Protein AF-A0AAJ2WF50-F1 (afdb_monomer)

Radius of gyration: 24.78 Å; Cα contacts (8 Å, |Δi|>4): 126; chains: 1; bounding box: 31×79×63 Å

Solvent-accessible surface area (backbone atoms only — not comparable to full-atom values): 8557 Å² total; per-residue (Å²): 134,58,68,60,35,52,50,27,22,49,49,24,32,72,77,68,71,31,87,52,25,68,69,60,88,78,75,40,58,69,89,38,72,70,22,43,51,49,54,52,37,53,52,28,49,77,69,47,37,44,50,63,27,51,54,54,53,61,74,65,62,47,87,90,45,69,67,52,56,51,49,48,28,25,50,49,33,55,62,49,74,49,52,74,66,57,27,49,77,22,71,44,53,73,66,54,54,55,49,53,53,51,52,51,36,52,71,67,67,54,77,84,79,76,73,71,79,72,68,52,75,70,53,47,50,53,55,55,60,68,72,63,72,76,90,77,82,84,89,73,84,85,79,133

pLDDT: mean 86.77, std 17.39, range [44.84, 98.69]

Secondary structure (DSSP, 8-state):
--HHHHHHHHHHHHHH--S-SPPPTTSS-TTSHHHHHHHHHHHHHHTT-HHHHHHHHHHT--TT-THHHHHHHHHHHHHHTS-HHHHHHTT--HHHHHHHHHHHHHHTT-----------HHHHHHHHHHT---------PPP-

Structure (mmCIF, N/CA/C/O backbone):
data_AF-A0AAJ2WF50-F1
#
_entry.id   AF-A0AAJ2WF50-F1
#
loop_
_atom_site.group_PDB
_atom_site.id
_atom_site.type_symbol
_atom_site.label_atom_id
_atom_site.label_alt_id
_atom_site.label_comp_id
_atom_site.label_asym_id
_atom_site.label_entity_id
_atom_site.label_seq_id
_atom_site.pdbx_PDB_ins_code
_atom_site.Cartn_x
_atom_site.Cartn_y
_atom_site.Cartn_z
_atom_site.occupancy
_atom_site.B_iso_or_equiv
_atom_site.auth_seq_id
_atom_site.auth_comp_id
_atom_site.auth_asym_id
_atom_site.auth_atom_id
_atom_site.pdbx_PDB_model_num
ATOM 1 N N . MET A 1 1 ? -0.421 8.419 18.269 1.00 59.00 1 MET A N 1
ATOM 2 C CA . MET A 1 1 ? 0.226 7.603 17.219 1.00 59.00 1 MET A CA 1
ATOM 3 C C . MET A 1 1 ? -0.768 6.562 16.770 1.00 59.00 1 MET A C 1
ATOM 5 O O . MET A 1 1 ? -1.358 5.901 17.613 1.00 59.00 1 MET A O 1
ATOM 9 N N . ASN A 1 2 ? -0.968 6.473 15.468 1.00 87.50 2 ASN A N 1
ATOM 10 C CA . ASN A 1 2 ? -1.885 5.553 14.826 1.00 87.50 2 ASN A CA 1
ATOM 11 C C . ASN A 1 2 ? -1.332 4.115 14.836 1.00 87.50 2 ASN A C 1
ATOM 13 O O . ASN A 1 2 ? -0.197 3.885 14.413 1.00 87.50 2 ASN A O 1
ATOM 17 N N . GLN A 1 3 ? -2.115 3.150 15.329 1.00 92.69 3 GLN A N 1
ATOM 18 C CA . GLN A 1 3 ? -1.690 1.748 15.448 1.00 92.69 3 GLN A CA 1
ATOM 19 C C . GLN A 1 3 ? -1.370 1.120 14.082 1.00 92.69 3 GLN A C 1
ATOM 21 O O . GLN A 1 3 ? -0.414 0.354 13.968 1.00 92.69 3 GLN A O 1
ATOM 26 N N . LEU A 1 4 ? -2.110 1.491 13.034 1.00 94.81 4 LEU A N 1
ATOM 27 C CA . LEU A 1 4 ? -1.893 0.983 11.677 1.00 94.81 4 LEU A CA 1
ATOM 28 C C . LEU A 1 4 ? -0.581 1.507 11.075 1.00 94.81 4 LEU A C 1
ATOM 30 O O . LEU A 1 4 ? 0.167 0.743 10.465 1.00 94.81 4 LEU A O 1
ATOM 34 N N . TYR A 1 5 ? -0.231 2.771 11.329 1.00 96.25 5 TYR A N 1
ATOM 35 C CA . TYR A 1 5 ? 1.087 3.297 10.964 1.00 96.25 5 TYR A CA 1
ATOM 36 C C . TYR A 1 5 ? 2.216 2.560 11.700 1.00 96.25 5 TYR A C 1
ATOM 38 O O . TYR A 1 5 ? 3.248 2.216 11.124 1.00 96.25 5 TYR A O 1
ATOM 46 N N . GLN A 1 6 ? 2.037 2.278 12.993 1.00 95.69 6 GLN A N 1
ATOM 47 C CA . GLN A 1 6 ? 3.037 1.530 13.761 1.00 95.69 6 GLN A CA 1
ATOM 48 C C . GLN A 1 6 ? 3.220 0.105 13.229 1.00 95.69 6 GLN A C 1
ATOM 50 O O . GLN A 1 6 ? 4.349 -0.388 13.191 1.00 95.69 6 GLN A O 1
ATOM 55 N N . LEU A 1 7 ? 2.141 -0.538 12.772 1.00 95.62 7 LEU A N 1
ATOM 56 C CA . LEU A 1 7 ? 2.212 -1.837 12.112 1.00 95.62 7 LEU A CA 1
ATOM 57 C C . LEU A 1 7 ? 3.056 -1.762 10.833 1.00 95.62 7 LEU A C 1
ATOM 59 O O . LEU A 1 7 ? 3.980 -2.560 10.672 1.00 95.62 7 LEU A O 1
ATOM 63 N N . THR A 1 8 ? 2.807 -0.796 9.945 1.00 97.06 8 THR A N 1
ATOM 64 C CA . THR A 1 8 ? 3.593 -0.667 8.705 1.00 97.06 8 THR A CA 1
ATOM 65 C C . THR A 1 8 ? 5.062 -0.352 8.991 1.00 97.06 8 THR A C 1
ATOM 67 O O . THR A 1 8 ? 5.947 -0.949 8.373 1.00 97.06 8 THR A O 1
ATOM 70 N N . ALA A 1 9 ? 5.352 0.493 9.985 1.00 96.81 9 ALA A N 1
ATOM 71 C CA . ALA A 1 9 ? 6.716 0.771 10.433 1.00 96.81 9 ALA A CA 1
ATOM 72 C C . ALA A 1 9 ? 7.419 -0.474 11.004 1.00 96.81 9 ALA A C 1
ATOM 74 O O . ALA A 1 9 ? 8.581 -0.737 10.683 1.00 96.81 9 ALA A O 1
ATOM 75 N N . LEU A 1 10 ? 6.715 -1.290 11.796 1.00 96.00 10 LEU A N 1
ATOM 76 C CA . LEU A 1 10 ? 7.245 -2.549 12.318 1.00 96.00 10 LEU A CA 1
ATOM 77 C C . LEU A 1 10 ? 7.592 -3.522 11.184 1.00 96.00 10 LEU A C 1
ATOM 79 O O . LEU A 1 10 ? 8.662 -4.135 11.200 1.00 96.00 10 LEU A O 1
ATOM 83 N N . LEU A 1 11 ? 6.719 -3.638 10.181 1.00 96.06 11 LEU A N 1
ATOM 84 C CA . LEU A 1 11 ? 6.960 -4.467 8.999 1.00 96.06 11 LEU A CA 1
ATOM 85 C C . LEU A 1 11 ? 8.151 -3.951 8.189 1.00 96.06 11 LEU A C 1
ATOM 87 O O . LEU A 1 11 ? 9.006 -4.743 7.791 1.00 96.06 11 LEU A O 1
ATOM 91 N N . ALA A 1 12 ? 8.273 -2.634 8.018 1.00 96.31 12 ALA A N 1
ATOM 92 C CA . ALA A 1 12 ? 9.419 -2.026 7.351 1.00 96.31 12 ALA A CA 1
ATOM 93 C C . ALA A 1 12 ? 10.735 -2.327 8.088 1.00 96.31 12 ALA A C 1
ATOM 95 O O . ALA A 1 12 ? 11.741 -2.687 7.463 1.00 96.31 12 ALA A O 1
ATOM 96 N N . LYS A 1 13 ? 10.720 -2.279 9.425 1.00 96.31 13 LYS A N 1
ATOM 97 C CA . LYS A 1 13 ? 11.880 -2.634 10.248 1.00 96.31 13 LYS A CA 1
ATOM 98 C C . LYS A 1 13 ? 12.216 -4.115 10.147 1.00 96.31 13 LYS A C 1
ATOM 100 O O . LYS A 1 13 ? 13.389 -4.468 10.008 1.00 96.31 13 LYS A O 1
ATOM 105 N N . ALA A 1 14 ? 11.214 -4.986 10.194 1.00 94.75 14 ALA A N 1
ATOM 106 C CA . ALA A 1 14 ? 11.406 -6.428 10.126 1.00 94.75 14 ALA A CA 1
ATOM 107 C C . ALA A 1 14 ? 11.975 -6.868 8.767 1.00 94.75 14 ALA A C 1
ATOM 109 O O . ALA A 1 14 ? 12.979 -7.587 8.738 1.00 94.75 14 ALA A O 1
ATOM 110 N N . LEU A 1 15 ? 11.369 -6.396 7.672 1.00 93.81 15 LEU A N 1
ATOM 111 C CA . LEU A 1 15 ? 11.650 -6.835 6.303 1.00 93.81 15 LEU A CA 1
ATOM 112 C C . LEU A 1 15 ? 12.842 -6.109 5.666 1.00 93.81 15 LEU A C 1
ATOM 114 O O . LEU A 1 15 ? 13.611 -6.728 4.938 1.00 93.81 15 LEU A O 1
ATOM 118 N N . PHE A 1 16 ? 13.026 -4.817 5.960 1.00 93.50 16 PHE A N 1
ATOM 119 C CA . PHE A 1 16 ? 14.010 -3.967 5.271 1.00 93.50 16 PHE A CA 1
ATOM 120 C C . PHE A 1 16 ? 15.024 -3.294 6.199 1.00 93.50 16 PHE A C 1
ATOM 122 O O . PHE A 1 16 ? 15.881 -2.557 5.720 1.00 93.50 16 PHE A O 1
ATOM 129 N N . LYS A 1 17 ? 14.935 -3.511 7.520 1.00 95.00 17 LYS A N 1
ATOM 130 C CA . LYS A 1 17 ? 15.764 -2.831 8.537 1.00 95.00 17 LYS A CA 1
ATOM 131 C C . LYS A 1 17 ? 15.630 -1.301 8.529 1.00 95.00 17 LYS A C 1
ATOM 133 O O . LYS A 1 17 ? 16.500 -0.616 9.060 1.00 95.00 17 LYS A O 1
ATOM 138 N N . LYS A 1 18 ? 14.523 -0.773 7.998 1.00 93.44 18 LYS A N 1
ATOM 139 C CA . LYS A 1 18 ? 14.213 0.665 7.957 1.00 93.44 18 LYS A CA 1
ATOM 140 C C . LYS A 1 18 ? 13.302 1.063 9.115 1.00 93.44 18 LYS A C 1
ATOM 142 O O . LYS A 1 18 ? 12.391 0.319 9.449 1.00 93.44 18 LYS A O 1
ATOM 147 N N . ASP A 1 19 ? 13.529 2.234 9.701 1.00 92.69 19 ASP A N 1
ATOM 148 C CA . ASP A 1 19 ? 12.687 2.759 10.793 1.00 92.69 19 ASP A CA 1
ATOM 149 C C . ASP A 1 19 ? 11.386 3.410 10.305 1.00 92.69 19 ASP A C 1
ATOM 151 O O . ASP A 1 19 ? 10.486 3.669 11.097 1.00 92.69 19 ASP A O 1
ATOM 155 N N . SER A 1 20 ? 11.276 3.657 8.999 1.00 95.50 20 SER A N 1
ATOM 156 C CA . SER A 1 20 ? 10.098 4.246 8.371 1.00 95.50 20 SER A CA 1
ATOM 157 C C . SER A 1 20 ? 9.590 3.355 7.235 1.00 95.50 20 SER A C 1
ATOM 159 O O . SER A 1 20 ? 10.410 2.853 6.454 1.00 95.50 20 SER A O 1
ATOM 161 N N . PRO A 1 21 ? 8.261 3.172 7.112 1.00 96.62 21 PRO A N 1
ATOM 162 C CA . PRO A 1 21 ? 7.646 2.523 5.959 1.00 96.62 21 PRO A CA 1
ATOM 163 C C . PRO A 1 21 ? 7.608 3.438 4.729 1.00 96.62 21 PRO A C 1
ATOM 165 O O . PRO A 1 21 ? 7.371 2.959 3.625 1.00 96.62 21 PRO A O 1
ATOM 168 N N . ILE A 1 22 ? 7.858 4.739 4.906 1.00 97.88 22 ILE A N 1
ATOM 169 C CA . ILE A 1 22 ? 7.810 5.717 3.825 1.00 97.88 22 ILE A CA 1
ATOM 170 C C . ILE A 1 22 ? 9.021 5.539 2.912 1.00 97.88 22 ILE A C 1
ATOM 172 O O . ILE A 1 22 ? 10.179 5.641 3.327 1.00 97.88 22 ILE A O 1
ATOM 176 N N . VAL A 1 23 ? 8.740 5.285 1.641 1.00 97.38 23 VAL A N 1
ATOM 177 C CA . VAL A 1 23 ? 9.744 5.153 0.590 1.00 97.38 23 VAL A CA 1
ATOM 178 C C . VAL A 1 23 ? 10.224 6.558 0.183 1.00 97.38 23 VAL A C 1
ATOM 180 O O . VAL A 1 23 ? 9.403 7.437 -0.049 1.00 97.38 23 VAL A O 1
ATOM 183 N N . PRO A 1 24 ? 11.532 6.839 0.089 1.00 95.50 24 PRO A N 1
ATOM 184 C CA . PRO A 1 24 ? 12.006 8.133 -0.414 1.00 95.50 24 PRO A CA 1
ATOM 185 C C . PRO A 1 24 ? 11.599 8.385 -1.874 1.00 95.50 24 PRO A C 1
ATOM 187 O O . PRO A 1 24 ? 11.543 7.445 -2.664 1.00 95.50 24 PRO A O 1
ATOM 190 N N . ASP A 1 25 ? 11.380 9.643 -2.264 1.00 90.88 25 ASP A N 1
ATOM 191 C CA . ASP A 1 25 ? 10.951 10.002 -3.632 1.00 90.88 25 ASP A CA 1
ATOM 192 C C . ASP A 1 25 ? 11.939 9.544 -4.714 1.00 90.88 25 ASP A C 1
ATOM 194 O O . ASP A 1 25 ? 11.542 9.182 -5.817 1.00 90.88 25 ASP A O 1
ATOM 198 N N . ASN A 1 26 ? 13.229 9.493 -4.380 1.00 92.25 26 ASN A N 1
ATOM 199 C CA . ASN A 1 26 ? 14.306 9.057 -5.266 1.00 92.25 26 ASN A CA 1
ATOM 200 C C . ASN A 1 26 ? 14.660 7.564 -5.129 1.00 92.25 26 ASN A C 1
ATOM 202 O O . ASN A 1 26 ? 15.693 7.135 -5.642 1.00 92.25 26 ASN A O 1
ATOM 206 N N . ALA A 1 27 ? 13.848 6.765 -4.426 1.00 94.38 27 ALA A N 1
ATOM 207 C CA . ALA A 1 27 ? 14.134 5.344 -4.219 1.00 94.38 27 ALA A CA 1
ATOM 208 C C . ALA A 1 27 ? 14.079 4.518 -5.515 1.00 94.38 27 ALA A C 1
ATOM 210 O O . ALA A 1 27 ? 14.693 3.453 -5.585 1.00 94.38 27 ALA A O 1
ATOM 211 N N . PHE A 1 28 ? 13.361 5.008 -6.529 1.00 95.75 28 PHE A N 1
ATOM 212 C CA . PHE A 1 28 ? 13.234 4.380 -7.839 1.00 95.75 28 PHE A CA 1
ATOM 213 C C . PHE A 1 28 ? 13.371 5.429 -8.952 1.00 95.75 28 PHE A C 1
ATOM 215 O O . PHE A 1 28 ? 12.894 6.551 -8.780 1.00 95.75 28 PHE A O 1
ATOM 222 N N . PRO A 1 29 ? 13.964 5.088 -10.112 1.00 96.44 29 PRO A N 1
ATOM 223 C CA . PRO A 1 29 ? 13.911 5.953 -11.287 1.00 96.44 29 PRO A CA 1
ATOM 224 C C . PRO A 1 29 ? 12.462 6.210 -11.713 1.00 96.44 29 PRO A C 1
ATOM 226 O O . PRO A 1 29 ? 11.675 5.266 -11.795 1.00 96.44 29 PRO A O 1
ATOM 229 N N . GLU A 1 30 ? 12.113 7.451 -12.054 1.00 91.19 30 GLU A N 1
ATOM 230 C CA . GLU A 1 30 ? 10.732 7.818 -12.420 1.00 91.19 30 GLU A CA 1
ATOM 231 C C . GLU A 1 30 ? 10.188 7.067 -13.641 1.00 91.19 30 GLU A C 1
ATOM 233 O O . GLU A 1 30 ? 8.982 6.884 -13.763 1.00 91.19 30 GLU A O 1
ATOM 238 N N . THR A 1 31 ? 11.067 6.625 -14.541 1.00 94.38 31 THR A N 1
ATOM 239 C CA . THR A 1 31 ? 10.708 5.860 -15.745 1.00 94.38 31 THR A CA 1
ATOM 240 C C . THR A 1 31 ? 10.669 4.351 -15.511 1.00 94.38 31 THR A C 1
ATOM 242 O O . THR A 1 31 ? 10.279 3.601 -16.403 1.00 94.38 31 THR A O 1
ATOM 245 N N . SER A 1 32 ? 11.089 3.887 -14.331 1.00 96.69 32 SER A N 1
ATOM 246 C CA . SER A 1 32 ? 11.003 2.476 -13.962 1.00 96.69 32 SER A CA 1
ATOM 247 C C . SER A 1 32 ? 9.591 2.127 -13.506 1.00 96.69 32 SER A C 1
ATOM 249 O O . SER A 1 32 ? 8.905 2.951 -12.907 1.00 96.69 32 SER A O 1
ATOM 251 N N . GLU A 1 33 ? 9.180 0.882 -13.724 1.00 95.88 33 GLU A N 1
ATOM 252 C CA . GLU A 1 33 ? 7.897 0.352 -13.252 1.00 95.88 33 GLU A CA 1
ATOM 253 C C . GLU A 1 33 ? 7.581 0.693 -11.775 1.00 95.88 33 GLU A C 1
ATOM 255 O O . GLU A 1 33 ? 6.543 1.313 -11.539 1.00 95.88 33 GLU A O 1
ATOM 260 N N . PRO A 1 34 ? 8.444 0.401 -10.774 1.00 96.56 34 PRO A N 1
ATOM 261 C CA . PRO A 1 34 ? 8.148 0.755 -9.383 1.00 96.56 34 PRO A CA 1
ATOM 262 C C . PRO A 1 34 ? 8.057 2.267 -9.144 1.00 96.56 34 PRO A C 1
ATOM 264 O O . PRO A 1 34 ? 7.263 2.697 -8.311 1.00 96.56 34 PRO A O 1
ATOM 267 N N . GLY A 1 35 ? 8.830 3.078 -9.874 1.00 97.44 35 GLY A N 1
ATOM 268 C CA . GLY A 1 35 ? 8.749 4.539 -9.796 1.00 97.44 35 GLY A CA 1
ATOM 269 C C . GLY A 1 35 ? 7.419 5.076 -10.326 1.00 97.44 35 GLY A C 1
ATOM 270 O O . GLY A 1 35 ? 6.777 5.894 -9.665 1.00 97.44 35 GLY A O 1
ATOM 271 N N . ILE A 1 36 ? 6.968 4.561 -11.475 1.00 97.44 36 ILE A N 1
ATOM 272 C CA . ILE A 1 36 ? 5.680 4.911 -12.089 1.00 97.44 36 ILE A CA 1
ATOM 273 C C . ILE A 1 36 ? 4.526 4.537 -11.153 1.00 97.44 36 ILE A C 1
ATOM 275 O O . ILE A 1 36 ? 3.666 5.376 -10.874 1.00 97.44 36 ILE A O 1
ATOM 279 N N . VAL A 1 37 ? 4.524 3.306 -10.630 1.00 98.06 37 VAL A N 1
ATOM 280 C CA . VAL A 1 37 ? 3.467 2.829 -9.727 1.00 98.06 37 VAL A CA 1
ATOM 281 C C . VAL A 1 37 ? 3.458 3.631 -8.427 1.00 98.06 37 VAL A C 1
ATOM 283 O O . VAL A 1 37 ? 2.409 4.142 -8.045 1.00 98.06 37 VAL A O 1
ATOM 286 N N . LEU A 1 38 ? 4.610 3.834 -7.777 1.00 98.19 38 LEU A N 1
ATOM 287 C CA . LEU A 1 38 ? 4.694 4.605 -6.530 1.00 98.19 38 LEU A CA 1
ATOM 288 C C . LEU A 1 38 ? 4.173 6.039 -6.704 1.00 98.19 38 LEU A C 1
ATOM 290 O O . LEU A 1 38 ? 3.390 6.524 -5.884 1.00 98.19 38 LEU A O 1
ATOM 294 N N . LYS A 1 39 ? 4.572 6.712 -7.790 1.00 97.75 39 LYS A N 1
ATOM 295 C CA . LYS A 1 39 ? 4.100 8.062 -8.123 1.00 97.75 39 LYS A CA 1
ATOM 296 C C . LYS A 1 39 ? 2.587 8.080 -8.331 1.00 97.75 39 LYS A C 1
ATOM 298 O O . LYS A 1 39 ? 1.908 8.954 -7.790 1.00 97.75 39 LYS A O 1
ATOM 303 N N . ARG A 1 40 ? 2.049 7.099 -9.064 1.00 98.31 40 ARG A N 1
ATOM 304 C CA . ARG A 1 40 ? 0.611 7.009 -9.333 1.00 98.31 40 ARG A CA 1
ATOM 305 C C . ARG A 1 40 ? -0.204 6.727 -8.072 1.00 98.31 40 ARG A C 1
ATOM 307 O O . ARG A 1 40 ? -1.230 7.371 -7.877 1.00 98.31 40 ARG A O 1
ATOM 314 N N . LEU A 1 41 ? 0.264 5.834 -7.202 1.00 98.50 41 LEU A N 1
ATOM 315 C CA . LEU A 1 41 ? -0.385 5.545 -5.921 1.00 98.50 41 LEU A CA 1
ATOM 316 C C . LEU A 1 41 ? -0.462 6.793 -5.045 1.00 98.50 41 LEU A C 1
ATOM 318 O O . LEU A 1 41 ? -1.529 7.134 -4.548 1.00 98.50 41 LEU A O 1
ATOM 322 N N . ARG A 1 42 ? 0.645 7.529 -4.909 1.00 98.19 42 ARG A N 1
ATOM 323 C CA . ARG A 1 42 ? 0.680 8.762 -4.108 1.00 98.19 42 ARG A CA 1
ATOM 324 C C . ARG A 1 42 ? -0.229 9.848 -4.655 1.00 98.19 42 ARG A C 1
ATOM 326 O O . ARG A 1 42 ? -0.861 10.550 -3.873 1.00 98.19 42 ARG A O 1
ATOM 333 N N . GLN A 1 43 ? -0.315 9.963 -5.978 1.00 98.31 43 GLN A N 1
ATOM 334 C CA . GLN A 1 43 ? -1.269 10.860 -6.615 1.00 98.31 43 GLN A CA 1
ATOM 335 C C . GLN A 1 43 ? -2.711 10.473 -6.254 1.00 98.31 43 GLN A C 1
ATOM 337 O O . GLN A 1 43 ? -3.466 11.327 -5.809 1.00 98.31 43 GLN A O 1
ATOM 342 N N . LEU A 1 44 ? -3.086 9.199 -6.400 1.00 98.50 44 LEU A N 1
ATOM 343 C CA . LEU A 1 44 ? -4.440 8.731 -6.086 1.00 98.50 44 LEU A CA 1
ATOM 344 C C . LEU A 1 44 ? -4.788 8.906 -4.603 1.00 98.50 44 LEU A C 1
ATOM 346 O O . LEU A 1 44 ? -5.896 9.330 -4.290 1.00 98.50 44 LEU A O 1
ATOM 350 N N . VAL A 1 45 ? -3.832 8.659 -3.702 1.00 98.00 45 VAL A N 1
ATOM 351 C CA . VAL A 1 45 ? -3.980 8.944 -2.267 1.00 98.00 45 VAL A CA 1
ATOM 352 C C . VAL A 1 45 ? -4.225 10.437 -2.037 1.00 98.00 45 VAL A C 1
ATOM 354 O O . VAL A 1 45 ? -5.166 10.791 -1.340 1.00 98.00 45 VAL A O 1
ATOM 357 N N . GLY A 1 46 ? -3.442 11.323 -2.662 1.00 97.38 46 GLY A N 1
ATOM 358 C CA . GLY A 1 46 ? -3.654 12.774 -2.567 1.00 97.38 46 GLY A CA 1
ATOM 359 C C . GLY A 1 46 ? -4.996 13.252 -3.140 1.00 97.38 46 GLY A C 1
ATOM 360 O O . GLY A 1 46 ? -5.516 14.271 -2.701 1.00 97.38 46 GLY A O 1
ATOM 361 N N . GLU A 1 47 ? -5.571 12.507 -4.087 1.00 97.62 47 GLU A N 1
ATOM 362 C CA . GLU A 1 47 ? -6.906 12.742 -4.655 1.00 97.62 47 GLU A CA 1
ATOM 363 C C . GLU A 1 47 ? -8.045 12.112 -3.824 1.00 97.62 47 GLU A C 1
ATOM 365 O O . GLU A 1 47 ? -9.202 12.214 -4.226 1.00 97.62 47 GLU A O 1
ATOM 370 N N . GLY A 1 48 ? -7.748 11.422 -2.715 1.00 96.44 48 GLY A N 1
ATOM 371 C CA . GLY A 1 48 ? -8.744 10.696 -1.915 1.00 96.44 48 GLY A CA 1
ATOM 372 C C . GLY A 1 48 ? -9.279 9.420 -2.579 1.00 96.44 48 GLY A C 1
ATOM 373 O O . GLY A 1 48 ? -10.219 8.811 -2.086 1.00 96.44 48 GLY A O 1
ATOM 374 N N . LYS A 1 49 ? -8.685 8.966 -3.689 1.00 98.00 49 LYS A N 1
ATOM 375 C CA . LYS A 1 49 ? -9.117 7.774 -4.440 1.00 98.00 49 LYS A CA 1
ATOM 376 C C . LYS A 1 49 ? -8.446 6.508 -3.907 1.00 98.00 49 LYS A C 1
ATOM 378 O O . LYS A 1 49 ? -7.733 5.822 -4.643 1.00 98.00 49 LYS A O 1
ATOM 383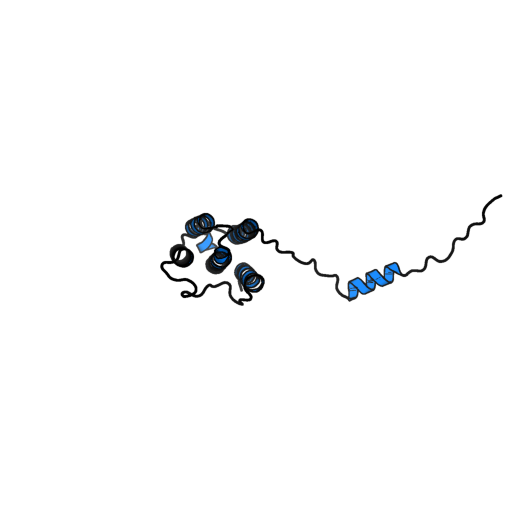 N N . VAL A 1 50 ? -8.643 6.221 -2.619 1.00 98.25 50 VAL A N 1
ATOM 384 C CA . VAL A 1 50 ? -7.955 5.130 -1.902 1.00 98.25 50 VAL A CA 1
ATOM 385 C C . VAL A 1 50 ? -8.285 3.764 -2.498 1.00 98.25 50 VAL A C 1
ATOM 387 O O . VAL A 1 50 ? -7.363 3.039 -2.860 1.00 98.25 50 VAL A O 1
ATOM 390 N N . ASN A 1 51 ? -9.566 3.456 -2.711 1.00 96.12 51 ASN A N 1
ATO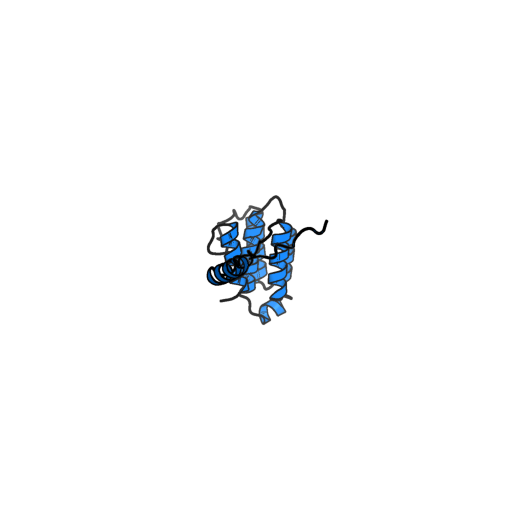M 391 C CA . ASN A 1 51 ? -9.982 2.182 -3.301 1.00 96.12 51 ASN A CA 1
ATOM 392 C C . ASN A 1 51 ? -9.368 1.963 -4.705 1.00 96.12 51 ASN A C 1
ATOM 394 O O . ASN A 1 51 ? -8.809 0.913 -5.016 1.00 96.12 51 ASN A O 1
ATOM 398 N N . THR A 1 52 ? -9.354 3.000 -5.555 1.00 98.00 52 THR A N 1
ATOM 399 C CA . THR A 1 52 ? -8.690 2.932 -6.873 1.00 98.00 52 THR A CA 1
ATOM 400 C C . THR A 1 52 ? -7.179 2.718 -6.754 1.00 98.00 52 THR A C 1
ATOM 402 O O . THR A 1 52 ? -6.590 2.011 -7.572 1.00 98.00 52 THR A O 1
ATOM 405 N N . ALA A 1 53 ? -6.538 3.338 -5.762 1.00 98.44 53 ALA A N 1
ATOM 406 C CA . ALA A 1 53 ? -5.116 3.152 -5.506 1.00 98.44 53 ALA A CA 1
ATOM 407 C C . ALA A 1 53 ? -4.803 1.720 -5.057 1.00 98.44 53 ALA A C 1
ATOM 409 O O . ALA A 1 53 ? -3.835 1.141 -5.543 1.00 98.44 53 ALA A O 1
ATOM 410 N N . GLU A 1 54 ? -5.621 1.131 -4.188 1.00 98.38 54 GLU A N 1
ATOM 411 C CA . GLU A 1 54 ? -5.427 -0.248 -3.741 1.00 98.38 54 GLU A CA 1
ATOM 412 C C . GLU A 1 54 ? -5.572 -1.247 -4.896 1.00 98.38 54 GLU A C 1
ATOM 414 O O . GLU A 1 54 ? -4.699 -2.095 -5.078 1.00 98.38 54 GLU A O 1
ATOM 419 N N . ASN A 1 55 ? -6.590 -1.086 -5.746 1.00 98.00 55 ASN A N 1
ATOM 420 C CA . ASN A 1 55 ? -6.737 -1.915 -6.947 1.00 98.00 55 ASN A CA 1
ATOM 421 C C . ASN A 1 55 ? -5.477 -1.861 -7.826 1.00 98.00 55 ASN A C 1
ATOM 423 O O . ASN A 1 55 ? -4.918 -2.896 -8.182 1.00 98.00 55 ASN A O 1
ATOM 427 N N . LEU A 1 56 ? -4.954 -0.656 -8.091 1.00 98.38 56 LEU A N 1
ATOM 428 C CA . LEU A 1 56 ? -3.702 -0.489 -8.835 1.00 98.38 56 LEU A CA 1
ATOM 429 C C . LEU A 1 56 ? -2.511 -1.168 -8.140 1.00 98.38 56 LEU A C 1
ATOM 431 O O . LEU A 1 56 ? -1.649 -1.741 -8.811 1.00 98.38 56 LEU A O 1
ATOM 435 N N . LEU A 1 57 ? -2.423 -1.069 -6.811 1.00 98.44 57 LEU A N 1
ATOM 436 C CA . LEU A 1 57 ? -1.354 -1.690 -6.031 1.00 98.44 57 LEU A CA 1
ATOM 437 C C . LEU A 1 57 ? -1.370 -3.213 -6.208 1.00 98.44 57 LEU A C 1
ATOM 439 O O . LEU A 1 57 ? -0.327 -3.789 -6.521 1.00 98.44 57 LEU A O 1
ATOM 443 N N . PHE A 1 58 ? -2.533 -3.847 -6.049 1.00 97.81 58 PHE A N 1
ATOM 444 C CA . PHE A 1 58 ? -2.676 -5.295 -6.196 1.00 97.81 58 PHE A CA 1
ATOM 445 C C . PHE A 1 58 ? -2.486 -5.764 -7.640 1.00 97.81 58 PHE A C 1
ATOM 447 O O . PHE A 1 58 ? -1.798 -6.762 -7.854 1.00 97.81 58 PHE A O 1
ATOM 454 N N . ASP A 1 59 ? -2.987 -5.019 -8.627 1.00 98.00 59 ASP A N 1
ATOM 455 C CA . ASP A 1 59 ? -2.750 -5.300 -10.050 1.00 98.00 59 ASP A CA 1
ATOM 456 C C . ASP A 1 59 ? -1.256 -5.248 -10.412 1.00 98.00 59 ASP A C 1
ATOM 458 O O . ASP A 1 59 ? -0.802 -5.923 -11.338 1.00 98.00 59 ASP A O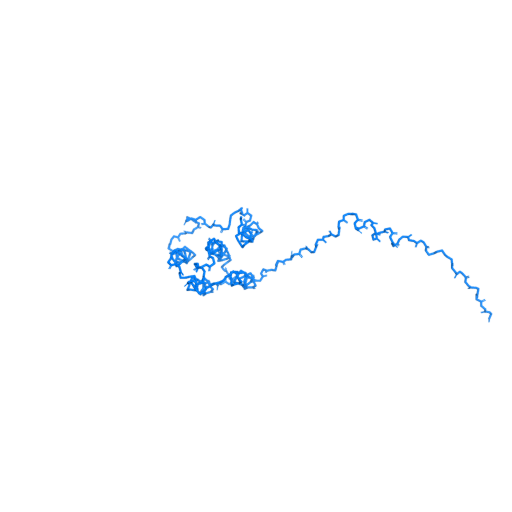 1
ATOM 462 N N . SER A 1 60 ? -0.469 -4.467 -9.666 1.00 96.75 60 SER A N 1
ATOM 463 C CA . SER A 1 60 ? 0.980 -4.351 -9.856 1.00 96.75 60 SER A CA 1
ATOM 464 C C . SER A 1 60 ? 1.777 -5.469 -9.173 1.00 96.75 60 SER A C 1
ATOM 466 O O . SER A 1 60 ? 2.983 -5.589 -9.399 1.00 96.75 60 SER A O 1
ATOM 468 N N . PHE A 1 61 ? 1.161 -6.281 -8.308 1.00 96.50 61 PHE A N 1
ATOM 469 C CA . PHE A 1 61 ? 1.887 -7.294 -7.552 1.00 96.50 61 PHE A CA 1
ATOM 470 C C . PHE A 1 61 ? 2.388 -8.447 -8.425 1.00 96.50 61 PHE A C 1
ATOM 472 O O . PHE A 1 61 ? 1.654 -9.109 -9.153 1.00 96.50 61 PHE A O 1
ATOM 479 N N . ASP A 1 62 ? 3.669 -8.764 -8.253 1.00 94.44 62 ASP A N 1
ATOM 480 C CA . ASP A 1 62 ? 4.336 -9.890 -8.896 1.00 94.44 62 ASP A CA 1
ATOM 481 C C . ASP A 1 62 ? 5.280 -10.531 -7.878 1.00 94.44 62 ASP A C 1
ATOM 483 O O . ASP A 1 62 ? 6.160 -9.876 -7.315 1.00 94.44 62 ASP A O 1
ATOM 487 N N . LYS A 1 63 ? 5.135 -11.843 -7.661 1.00 92.25 63 LYS A N 1
ATOM 488 C CA . LYS A 1 63 ? 5.954 -12.611 -6.707 1.00 92.25 63 LYS A CA 1
ATOM 489 C C . LYS A 1 63 ? 7.457 -12.531 -6.992 1.00 92.25 63 LYS A C 1
ATOM 491 O O . LYS A 1 63 ? 8.255 -12.785 -6.094 1.00 92.25 63 LYS A O 1
ATOM 496 N N . LYS A 1 64 ? 7.861 -12.185 -8.218 1.00 94.50 64 LYS A N 1
ATOM 497 C CA . LYS A 1 64 ? 9.266 -11.993 -8.612 1.00 94.50 64 LYS A CA 1
ATOM 498 C C . LYS A 1 64 ? 9.789 -10.578 -8.327 1.00 94.50 64 LYS A C 1
ATOM 500 O O . LYS A 1 64 ? 10.982 -10.335 -8.496 1.00 94.50 64 LYS A O 1
ATOM 505 N N . LYS A 1 65 ? 8.927 -9.653 -7.893 1.00 94.69 65 LYS A N 1
ATOM 506 C CA . LYS A 1 65 ? 9.206 -8.220 -7.717 1.00 94.69 65 LYS A CA 1
ATOM 507 C C . LYS A 1 65 ? 8.967 -7.784 -6.257 1.00 94.69 65 LYS A C 1
ATOM 509 O O . LYS A 1 65 ? 8.034 -7.039 -5.967 1.00 94.69 65 LYS A O 1
ATOM 514 N N . PRO A 1 66 ? 9.821 -8.203 -5.301 1.00 91.62 66 PRO A N 1
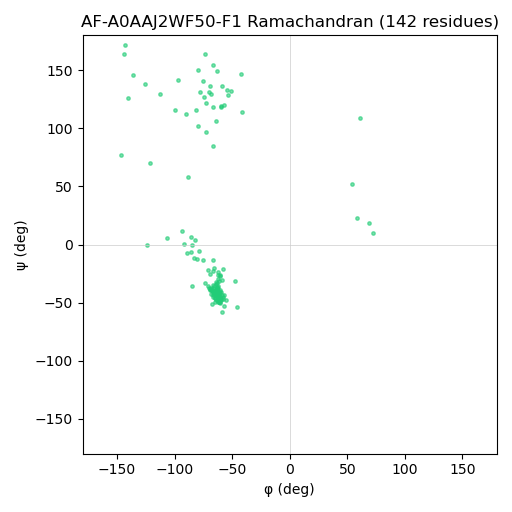ATOM 515 C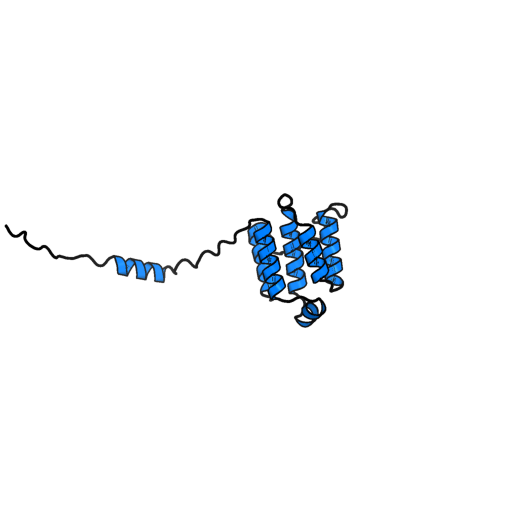 CA . PRO A 1 66 ? 9.599 -7.972 -3.866 1.00 91.62 66 PRO A CA 1
ATOM 516 C C . PRO A 1 66 ? 9.656 -6.495 -3.443 1.00 91.62 66 PRO A C 1
ATOM 518 O O . PRO A 1 66 ? 9.237 -6.154 -2.340 1.00 91.62 66 PRO A O 1
ATOM 521 N N . TYR A 1 67 ? 10.145 -5.594 -4.301 1.00 92.56 67 TYR A N 1
ATOM 522 C CA . TYR A 1 67 ? 10.118 -4.152 -4.039 1.00 92.56 67 TYR A CA 1
ATOM 523 C C . TYR A 1 67 ? 8.694 -3.593 -3.904 1.00 92.56 67 TYR A C 1
ATOM 525 O O . TYR A 1 67 ? 8.505 -2.593 -3.212 1.00 92.56 67 TYR A O 1
ATOM 533 N N . PHE A 1 68 ? 7.685 -4.259 -4.475 1.00 97.00 68 PHE A N 1
ATOM 534 C CA . PHE A 1 68 ? 6.287 -3.874 -4.293 1.00 97.00 68 PHE A CA 1
ATOM 535 C C . PHE A 1 68 ? 5.787 -4.040 -2.856 1.00 97.00 68 PHE A C 1
ATOM 537 O O . PHE A 1 68 ? 4.855 -3.343 -2.470 1.00 97.00 68 PHE A O 1
ATOM 544 N N . ILE A 1 69 ? 6.444 -4.855 -2.022 1.00 97.50 69 ILE A N 1
ATOM 545 C CA . ILE A 1 69 ? 6.141 -4.903 -0.585 1.00 97.50 69 ILE A CA 1
ATOM 546 C C . ILE A 1 69 ? 6.464 -3.550 0.066 1.00 97.50 69 ILE A C 1
ATOM 548 O O . ILE A 1 69 ? 5.679 -3.041 0.857 1.00 97.50 69 ILE A O 1
ATOM 552 N N . ALA A 1 70 ? 7.601 -2.933 -0.279 1.00 97.50 70 ALA A N 1
ATOM 553 C CA . ALA A 1 70 ? 7.962 -1.620 0.258 1.00 97.50 70 ALA A CA 1
ATOM 554 C C . ALA A 1 70 ? 7.003 -0.523 -0.232 1.00 97.50 70 ALA A C 1
ATOM 556 O O . ALA A 1 70 ? 6.639 0.358 0.540 1.00 97.50 70 ALA A O 1
ATOM 557 N N . ILE A 1 71 ? 6.563 -0.604 -1.492 1.00 98.31 71 ILE A N 1
ATOM 558 C CA . ILE A 1 71 ? 5.560 0.307 -2.065 1.00 98.31 71 ILE A CA 1
ATOM 559 C C . ILE A 1 71 ? 4.206 0.142 -1.361 1.00 98.31 71 ILE A C 1
ATOM 561 O O . ILE A 1 71 ? 3.583 1.139 -1.008 1.00 98.31 71 ILE A O 1
ATOM 565 N N . GLY A 1 72 ? 3.773 -1.093 -1.096 1.00 98.38 72 GLY A N 1
ATOM 566 C CA . GLY A 1 72 ? 2.541 -1.356 -0.354 1.00 98.38 72 GLY A CA 1
ATOM 567 C C . GLY A 1 72 ? 2.598 -0.842 1.085 1.00 98.38 72 GLY A C 1
ATOM 568 O O . GLY A 1 72 ? 1.647 -0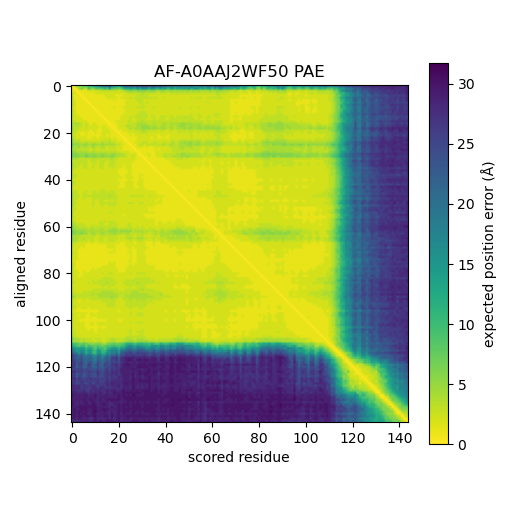.225 1.552 1.00 98.38 72 GLY A O 1
ATOM 569 N N . LEU A 1 73 ? 3.732 -1.003 1.779 1.00 98.38 73 LEU A N 1
ATOM 570 C CA . LEU A 1 73 ? 3.908 -0.421 3.115 1.00 98.38 73 LEU A CA 1
ATOM 571 C C . LEU A 1 73 ? 3.872 1.116 3.100 1.00 98.38 73 LEU A C 1
ATOM 573 O O . LEU A 1 73 ? 3.265 1.691 3.999 1.00 98.38 73 LEU A O 1
ATOM 577 N N . ASP A 1 74 ? 4.464 1.779 2.096 1.00 98.62 74 ASP A N 1
ATOM 578 C CA . ASP A 1 74 ? 4.349 3.239 1.917 1.00 98.62 74 ASP A CA 1
ATOM 579 C C . ASP A 1 74 ? 2.887 3.656 1.714 1.00 98.62 74 ASP A C 1
ATOM 581 O O . ASP A 1 74 ? 2.423 4.593 2.362 1.00 98.62 74 ASP A O 1
ATOM 585 N N . PHE A 1 75 ? 2.151 2.931 0.866 1.00 98.69 75 PHE A N 1
ATOM 586 C CA . PHE A 1 75 ? 0.732 3.168 0.607 1.00 98.69 75 PHE A CA 1
ATOM 587 C C . PHE A 1 75 ? -0.114 3.060 1.883 1.00 98.69 75 PHE A C 1
ATOM 589 O O . PHE A 1 75 ? -0.742 4.046 2.278 1.00 98.69 75 PHE A O 1
ATOM 596 N N . TYR A 1 76 ? -0.074 1.914 2.573 1.00 98.56 76 TYR A N 1
ATOM 597 C CA . TYR A 1 76 ? -0.872 1.697 3.783 1.00 98.56 76 TYR A CA 1
ATOM 598 C C . TYR A 1 76 ? -0.470 2.634 4.923 1.00 98.56 76 TYR A C 1
ATOM 600 O O . TYR A 1 76 ? -1.331 3.095 5.668 1.00 98.56 76 TYR A O 1
ATOM 608 N N . ALA A 1 77 ? 0.816 2.986 5.042 1.00 98.25 77 ALA A N 1
ATOM 609 C CA . ALA A 1 77 ? 1.261 3.975 6.019 1.00 98.25 77 ALA A CA 1
ATOM 610 C C . ALA A 1 77 ? 0.620 5.347 5.773 1.00 98.25 77 ALA A C 1
ATOM 612 O O . ALA A 1 77 ? 0.180 5.991 6.722 1.00 98.25 77 ALA A O 1
ATOM 613 N N . ARG A 1 78 ? 0.513 5.787 4.514 1.00 98.00 78 ARG A N 1
ATOM 614 C CA . ARG A 1 78 ? -0.086 7.088 4.175 1.00 98.00 78 ARG A CA 1
ATOM 615 C C . ARG A 1 78 ? -1.579 7.130 4.458 1.00 98.00 78 ARG A C 1
ATOM 617 O O . ARG A 1 78 ? -2.025 8.044 5.142 1.00 98.00 78 ARG A O 1
ATOM 624 N N . ILE A 1 79 ? -2.335 6.147 3.970 1.00 98.12 79 ILE A N 1
ATOM 625 C CA . ILE A 1 79 ? -3.793 6.135 4.168 1.00 98.12 79 ILE A CA 1
ATOM 626 C C . ILE A 1 79 ? -4.167 5.847 5.620 1.00 98.12 79 ILE A C 1
ATOM 628 O O . ILE A 1 79 ? -5.232 6.247 6.074 1.00 98.12 79 ILE A O 1
ATOM 632 N N . SER A 1 80 ? -3.270 5.230 6.397 1.00 97.38 80 SER A N 1
ATOM 633 C CA . SER A 1 80 ? -3.493 5.087 7.830 1.00 97.38 80 SER A CA 1
ATOM 634 C C . SER A 1 80 ? -3.600 6.443 8.532 1.00 97.38 80 SER A C 1
ATOM 636 O O . SER A 1 80 ? -4.365 6.560 9.480 1.00 97.38 80 SER A O 1
ATOM 638 N N . GLU A 1 81 ? -2.922 7.490 8.067 1.00 96.62 81 GLU A N 1
ATOM 639 C CA . GLU A 1 81 ? -2.993 8.816 8.695 1.00 96.62 81 GLU A CA 1
ATOM 640 C C . GLU A 1 81 ? -4.260 9.608 8.321 1.00 96.62 81 GLU A C 1
ATOM 642 O O . GLU A 1 81 ? -4.486 10.688 8.866 1.00 96.62 81 GLU A O 1
ATOM 647 N N . PHE A 1 82 ? -5.100 9.098 7.412 1.00 97.00 82 PHE A N 1
ATOM 648 C CA . PHE A 1 82 ? -6.384 9.730 7.089 1.00 97.00 82 PHE A CA 1
ATOM 649 C C . PHE A 1 82 ? -7.323 9.664 8.294 1.00 97.00 82 PHE A C 1
ATOM 651 O O . PHE A 1 82 ? -7.184 8.775 9.134 1.00 97.00 82 PHE A O 1
ATOM 658 N N . THR A 1 83 ? -8.282 10.586 8.394 1.00 96.69 83 THR A N 1
ATOM 659 C CA . THR A 1 83 ? -9.362 10.477 9.387 1.00 96.69 83 THR A CA 1
ATOM 660 C C . THR A 1 83 ? -10.360 9.398 8.973 1.00 96.69 83 THR A C 1
ATOM 662 O O . THR A 1 83 ? -10.384 8.975 7.816 1.00 96.69 83 THR A O 1
ATOM 665 N N . ASP A 1 84 ? -11.196 8.950 9.908 1.00 96.38 84 ASP A N 1
ATOM 666 C CA . ASP A 1 84 ? -12.222 7.945 9.610 1.00 96.38 84 ASP A CA 1
ATOM 667 C C . ASP A 1 84 ? -13.242 8.483 8.592 1.00 96.38 84 ASP A C 1
ATOM 669 O O . ASP A 1 84 ? -13.710 7.742 7.730 1.00 96.38 84 ASP A O 1
ATOM 673 N N . GLU A 1 85 ? -13.530 9.788 8.621 1.00 97.44 85 GLU A N 1
ATOM 674 C CA . GLU A 1 85 ? -14.383 10.456 7.634 1.00 97.44 85 GLU A CA 1
ATOM 675 C C . GLU A 1 85 ? -13.753 10.442 6.239 1.00 97.44 85 GLU A C 1
ATOM 677 O O . GLU A 1 85 ? -14.427 10.083 5.278 1.00 97.44 85 GLU A O 1
ATOM 682 N N . ALA A 1 86 ? -12.462 10.771 6.124 1.00 96.75 86 ALA A N 1
ATOM 683 C CA . ALA A 1 86 ? -11.759 10.776 4.842 1.00 96.75 86 ALA A CA 1
ATOM 684 C C . ALA A 1 86 ? -11.636 9.365 4.243 1.00 96.75 86 ALA A C 1
ATOM 686 O O . ALA A 1 86 ? -11.738 9.200 3.030 1.00 96.75 86 ALA A O 1
ATOM 687 N N . LEU A 1 87 ? -11.445 8.340 5.082 1.00 96.94 87 LEU A N 1
ATOM 688 C CA . LEU A 1 87 ? -11.487 6.945 4.637 1.00 96.94 87 LEU A CA 1
ATOM 689 C C . LEU A 1 87 ? -12.882 6.563 4.143 1.00 96.94 87 LEU A C 1
ATOM 691 O O . LEU A 1 87 ? -13.013 6.014 3.055 1.00 96.94 87 LEU A O 1
ATOM 695 N N . LYS A 1 88 ? -13.926 6.930 4.889 1.00 96.81 88 LYS A N 1
ATOM 696 C CA . LYS A 1 88 ? -15.310 6.658 4.498 1.00 96.81 88 LYS A CA 1
ATOM 697 C C . LYS A 1 88 ? -15.696 7.347 3.186 1.00 96.81 88 LYS A C 1
ATOM 699 O O . LYS A 1 88 ? -16.373 6.741 2.363 1.00 96.81 88 LYS A O 1
ATOM 704 N N . GLU A 1 89 ? -15.277 8.594 2.974 1.00 96.62 89 GLU A N 1
ATOM 705 C CA . GLU A 1 89 ? -15.469 9.308 1.700 1.00 96.62 89 GLU A CA 1
ATOM 706 C C . GLU A 1 89 ? -14.743 8.627 0.532 1.00 96.62 89 GLU A C 1
ATOM 708 O O . GLU A 1 89 ? -15.206 8.692 -0.606 1.00 96.62 89 GLU A O 1
ATOM 713 N N . ALA A 1 90 ? -13.634 7.945 0.821 1.00 95.19 90 ALA A N 1
ATOM 714 C CA . ALA A 1 90 ? -12.856 7.170 -0.136 1.00 95.19 90 ALA A CA 1
ATOM 715 C C . ALA A 1 90 ? -13.353 5.721 -0.330 1.00 95.19 90 ALA A C 1
ATOM 717 O O . ALA A 1 90 ? -12.678 4.960 -1.030 1.00 95.19 90 ALA A O 1
ATOM 718 N N . ASP A 1 91 ? -14.496 5.358 0.271 1.00 95.69 91 ASP A N 1
ATOM 719 C CA . ASP A 1 91 ? -15.041 3.993 0.328 1.00 95.69 91 ASP A CA 1
ATOM 720 C C . ASP A 1 91 ? -14.020 2.994 0.898 1.00 95.69 91 ASP A C 1
ATOM 722 O O . ASP A 1 91 ? -13.655 2.005 0.261 1.00 95.69 91 ASP A O 1
ATOM 726 N N . PHE A 1 92 ? -13.473 3.348 2.067 1.00 96.31 92 PHE A N 1
ATOM 727 C CA . PHE A 1 92 ? -12.444 2.591 2.769 1.00 96.31 92 PHE A CA 1
ATOM 728 C C . PHE A 1 92 ? -12.613 2.647 4.297 1.00 96.31 92 PHE A C 1
ATOM 730 O O . PHE A 1 92 ? -13.283 3.525 4.849 1.00 96.31 92 PHE A O 1
ATOM 737 N N . SER A 1 93 ? -11.942 1.740 5.004 1.00 97.00 93 SER A N 1
ATOM 738 C CA . SER A 1 93 ? -12.018 1.581 6.459 1.00 97.00 93 SER A CA 1
ATOM 739 C C . SER A 1 93 ? -10.670 1.206 7.082 1.00 97.00 93 SER A C 1
ATOM 741 O O . SER A 1 93 ? -9.676 0.942 6.402 1.00 97.00 93 SER A O 1
ATOM 743 N N . ARG A 1 94 ? -10.609 1.203 8.419 1.00 97.00 94 ARG A N 1
ATOM 744 C CA . ARG A 1 94 ? -9.415 0.769 9.164 1.00 97.00 94 ARG A CA 1
ATOM 745 C C . ARG A 1 94 ? -9.183 -0.728 9.011 1.00 97.00 94 ARG A C 1
ATOM 747 O O . ARG A 1 94 ? -8.039 -1.167 8.909 1.00 97.00 94 ARG A O 1
ATOM 754 N N . GLU A 1 95 ? -10.271 -1.482 8.991 1.00 96.81 95 GLU A N 1
ATOM 755 C CA . GLU A 1 95 ? -10.307 -2.921 8.794 1.00 96.81 95 GLU A CA 1
ATOM 756 C C . GLU A 1 95 ? -9.757 -3.282 7.412 1.00 96.81 95 GLU A C 1
ATOM 758 O O . GLU A 1 95 ? -8.862 -4.120 7.335 1.00 96.81 95 GLU A O 1
ATOM 763 N N . GLU A 1 96 ? -10.163 -2.571 6.356 1.00 97.44 96 GLU A N 1
ATOM 764 C CA . GLU A 1 96 ? -9.637 -2.785 4.999 1.00 97.44 96 GLU A CA 1
ATOM 765 C C . GLU A 1 96 ? -8.133 -2.499 4.897 1.00 97.44 96 GLU A C 1
ATOM 767 O O . GLU A 1 96 ? -7.409 -3.266 4.268 1.00 97.44 96 GLU A O 1
ATOM 772 N N . ILE A 1 97 ? -7.606 -1.482 5.596 1.00 97.94 97 ILE A N 1
ATOM 773 C CA . ILE A 1 97 ? -6.145 -1.280 5.688 1.00 97.94 97 ILE A CA 1
ATOM 774 C C . ILE A 1 97 ? -5.470 -2.530 6.272 1.00 97.94 97 ILE A C 1
ATOM 776 O O . ILE A 1 97 ? -4.437 -2.984 5.776 1.00 97.94 97 ILE A O 1
ATOM 780 N N . GLN A 1 98 ? -6.017 -3.076 7.359 1.00 96.56 98 GLN A N 1
ATOM 781 C CA . GLN A 1 98 ? -5.434 -4.234 8.030 1.00 96.56 98 GLN A CA 1
ATOM 782 C C . GLN A 1 98 ? -5.531 -5.504 7.171 1.00 96.56 98 GLN A C 1
ATOM 784 O O . GLN A 1 98 ? -4.559 -6.263 7.090 1.00 96.56 98 GLN A O 1
ATOM 789 N N . GLU A 1 99 ? -6.677 -5.727 6.531 1.00 97.31 99 GLU A N 1
ATOM 790 C CA . GLU A 1 99 ? -6.918 -6.841 5.612 1.00 97.31 99 GLU A CA 1
ATOM 791 C C . GLU A 1 99 ? -5.989 -6.758 4.399 1.00 97.31 99 GLU A C 1
ATOM 793 O O . GLU A 1 99 ? -5.263 -7.716 4.128 1.00 97.31 99 GLU A O 1
ATOM 798 N N . GLY A 1 100 ? -5.885 -5.588 3.766 1.00 97.88 100 GLY A N 1
ATOM 799 C CA . GLY A 1 100 ? -5.007 -5.344 2.626 1.00 97.88 100 GLY A CA 1
ATOM 800 C C . GLY A 1 100 ? -3.521 -5.563 2.940 1.00 97.88 100 GLY A C 1
ATOM 801 O O . GLY A 1 100 ? -2.790 -6.172 2.147 1.00 97.88 100 GLY A O 1
ATOM 802 N N . ILE A 1 101 ? -3.050 -5.159 4.131 1.00 97.88 101 ILE A N 1
ATOM 803 C CA . ILE A 1 101 ? -1.697 -5.500 4.612 1.00 97.88 101 ILE A CA 1
ATOM 804 C C . ILE A 1 101 ? -1.544 -7.022 4.732 1.00 97.88 101 ILE A C 1
ATOM 806 O O . ILE A 1 101 ? -0.536 -7.582 4.290 1.00 97.88 101 ILE A O 1
ATOM 810 N N . GLY A 1 102 ? -2.520 -7.700 5.340 1.00 96.44 102 GLY A N 1
ATOM 811 C CA . GLY A 1 102 ? -2.514 -9.152 5.514 1.00 96.44 102 GLY A CA 1
ATOM 812 C C . GLY A 1 102 ? -2.463 -9.904 4.183 1.00 96.44 102 GLY A C 1
ATOM 813 O O . GLY A 1 102 ? -1.626 -10.797 4.005 1.00 96.44 102 GLY A O 1
ATOM 814 N N . ASP A 1 103 ? -3.299 -9.504 3.230 1.00 97.38 103 ASP A N 1
ATOM 815 C CA . ASP A 1 103 ? -3.387 -10.101 1.902 1.00 97.38 103 ASP A CA 1
ATOM 816 C C . ASP A 1 103 ? -2.134 -9.852 1.069 1.00 97.38 103 ASP A C 1
ATOM 818 O O . ASP A 1 103 ? -1.633 -10.784 0.432 1.00 97.38 103 ASP A O 1
ATOM 822 N N . MET A 1 104 ? -1.539 -8.657 1.152 1.00 97.56 104 MET A N 1
ATOM 823 C CA . MET A 1 104 ? -0.228 -8.391 0.561 1.00 97.56 104 MET A CA 1
ATOM 824 C C . MET A 1 104 ? 0.827 -9.361 1.111 1.00 97.56 104 MET A C 1
ATOM 826 O O . MET A 1 104 ? 1.522 -10.034 0.348 1.00 97.56 104 MET A O 1
ATOM 830 N N . LEU A 1 105 ? 0.966 -9.473 2.435 1.00 95.88 105 LEU A N 1
ATOM 831 C CA . LEU A 1 105 ? 1.974 -10.355 3.035 1.00 95.88 105 LEU A CA 1
ATOM 832 C C . LEU A 1 105 ? 1.756 -11.819 2.636 1.00 95.88 105 LEU A C 1
ATOM 834 O O . LEU A 1 105 ? 2.711 -12.521 2.291 1.00 95.88 105 LEU A O 1
ATOM 838 N N . LYS A 1 106 ? 0.496 -12.260 2.614 1.00 95.56 106 LYS A N 1
ATOM 839 C CA . LYS A 1 106 ? 0.098 -13.593 2.157 1.00 95.56 106 LYS A CA 1
ATOM 840 C C . LYS A 1 106 ? 0.437 -13.817 0.683 1.00 95.56 106 LYS A C 1
ATOM 842 O O . LYS A 1 106 ? 0.971 -14.878 0.354 1.00 95.56 106 LYS A O 1
ATOM 847 N N . PHE A 1 107 ? 0.194 -12.835 -0.187 1.00 95.88 107 PHE A N 1
ATOM 848 C CA . PHE A 1 107 ? 0.535 -12.898 -1.610 1.00 95.88 107 PHE A CA 1
ATOM 849 C C . PHE A 1 107 ? 2.035 -13.157 -1.819 1.00 95.88 107 PHE A C 1
ATOM 851 O O . PHE A 1 107 ? 2.409 -14.031 -2.607 1.00 95.88 107 PHE A O 1
ATOM 858 N N . TYR A 1 108 ? 2.892 -12.476 -1.051 1.00 95.31 108 TYR A N 1
ATOM 859 C CA . TYR A 1 108 ? 4.350 -12.660 -1.083 1.00 95.31 108 TYR A CA 1
ATOM 860 C C . TYR A 1 108 ? 4.854 -13.855 -0.254 1.00 95.31 108 TYR A C 1
ATOM 862 O O . TYR A 1 108 ? 6.061 -14.077 -0.159 1.00 95.31 108 TYR A O 1
ATOM 870 N N . GLY A 1 109 ? 3.960 -14.652 0.340 1.00 93.94 109 GLY A N 1
ATOM 871 C CA . GLY A 1 109 ? 4.323 -15.826 1.138 1.00 93.94 109 GLY A CA 1
ATOM 872 C C . GLY A 1 109 ? 5.019 -15.496 2.462 1.00 93.94 109 GLY A C 1
ATOM 873 O O . GLY A 1 109 ? 5.661 -16.366 3.053 1.00 93.94 109 GLY A O 1
ATOM 874 N N . ILE A 1 110 ? 4.898 -14.258 2.944 1.00 92.00 110 ILE A N 1
ATOM 875 C CA . ILE A 1 110 ? 5.489 -13.807 4.202 1.00 92.00 110 ILE A CA 1
ATOM 876 C C . ILE A 1 110 ? 4.582 -14.249 5.346 1.00 92.00 110 ILE A C 1
ATOM 878 O O . ILE A 1 110 ? 3.449 -13.795 5.487 1.00 92.00 110 ILE A O 1
ATOM 882 N N . LYS A 1 111 ? 5.103 -15.130 6.201 1.00 85.19 111 LYS A N 1
ATOM 883 C CA . LYS A 1 111 ? 4.433 -15.545 7.435 1.00 85.19 111 LYS A CA 1
ATOM 884 C C . LYS A 1 111 ? 5.030 -14.776 8.602 1.00 85.19 111 LYS A C 1
ATOM 886 O O . LYS A 1 111 ? 6.201 -14.966 8.932 1.00 85.19 111 LYS A O 1
ATOM 8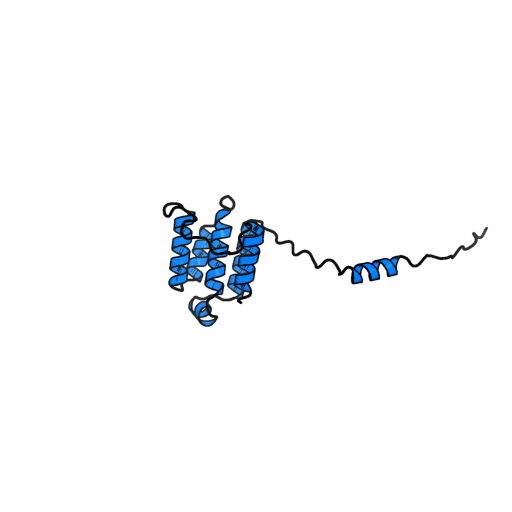91 N N . ILE A 1 112 ? 4.227 -13.942 9.253 1.00 70.44 112 ILE A N 1
ATOM 892 C CA . ILE A 1 112 ? 4.626 -13.336 10.521 1.00 70.44 112 ILE A CA 1
ATOM 893 C C . ILE A 1 112 ? 4.409 -14.380 11.610 1.00 70.44 112 ILE A C 1
ATOM 895 O O . ILE A 1 112 ? 3.288 -14.628 12.047 1.00 70.44 112 ILE A O 1
ATOM 899 N N . ALA A 1 113 ? 5.493 -15.014 12.046 1.00 62.59 113 ALA A N 1
ATOM 900 C CA . ALA A 1 113 ? 5.468 -15.778 13.278 1.00 62.59 113 ALA A CA 1
ATOM 901 C C . ALA A 1 113 ? 5.421 -14.783 14.443 1.00 62.59 113 ALA A C 1
ATOM 903 O O . ALA A 1 113 ? 6.455 -14.264 14.869 1.00 62.59 113 ALA A O 1
ATOM 904 N N . VAL A 1 114 ? 4.223 -14.508 14.962 1.00 55.19 114 VAL A N 1
ATOM 905 C CA . VAL A 1 114 ? 4.105 -13.946 16.308 1.00 55.19 114 VAL A CA 1
ATOM 906 C C . VAL A 1 114 ? 4.661 -15.022 17.226 1.00 55.19 114 VAL A C 1
ATOM 908 O O . VAL A 1 114 ? 4.049 -16.078 17.385 1.00 55.19 114 VAL A O 1
ATOM 911 N N . ARG A 1 115 ? 5.864 -14.815 17.775 1.00 48.72 115 ARG A N 1
ATOM 912 C CA . ARG A 1 115 ? 6.322 -15.691 18.852 1.00 48.72 115 ARG A CA 1
ATOM 913 C C . ARG A 1 115 ? 5.287 -15.527 19.966 1.00 48.72 115 ARG A C 1
ATOM 915 O O . ARG A 1 115 ? 5.129 -14.394 20.426 1.00 48.72 115 ARG A O 1
ATOM 922 N N . PRO A 1 116 ? 4.569 -16.583 20.391 1.00 44.84 116 PRO A N 1
ATOM 923 C CA . PRO A 1 116 ? 3.817 -16.478 21.628 1.00 44.84 116 PRO A CA 1
ATOM 924 C C . PRO A 1 116 ? 4.819 -16.038 22.693 1.00 44.84 116 PRO A C 1
ATOM 926 O O . PRO A 1 116 ? 5.945 -16.546 22.705 1.00 44.84 116 PRO A O 1
ATOM 929 N N . ASN A 1 117 ? 4.453 -15.037 23.501 1.00 45.34 117 ASN A N 1
ATOM 930 C CA . ASN A 1 117 ? 5.268 -14.586 24.626 1.00 45.34 117 ASN A CA 1
ATOM 931 C C . ASN A 1 117 ? 5.832 -15.828 25.316 1.00 45.34 117 ASN A C 1
ATOM 933 O O . ASN A 1 117 ? 5.062 -16.638 25.837 1.00 45.34 117 ASN A O 1
ATOM 937 N N . ALA A 1 118 ? 7.155 -16.016 25.270 1.00 53.16 118 ALA A N 1
ATOM 938 C CA . ALA A 1 118 ? 7.770 -17.040 26.093 1.00 53.16 118 ALA A CA 1
ATOM 939 C C . ALA A 1 118 ? 7.308 -16.745 27.529 1.00 53.16 118 ALA A C 1
ATOM 941 O O . ALA A 1 118 ? 7.369 -15.575 27.930 1.00 53.16 118 ALA A O 1
ATOM 942 N N . PRO A 1 119 ? 6.768 -17.732 28.270 1.00 54.94 119 PRO A N 1
ATOM 943 C CA . PRO A 1 119 ? 6.340 -17.488 29.636 1.00 54.94 119 PRO A CA 1
ATOM 944 C C . PRO A 1 119 ? 7.493 -16.816 30.380 1.00 54.94 119 PRO A C 1
ATOM 946 O O . PRO A 1 119 ? 8.641 -17.239 30.238 1.00 54.94 119 PRO A O 1
ATOM 949 N N . SER A 1 120 ? 7.184 -15.732 31.102 1.00 61.31 120 SER A N 1
ATOM 950 C CA . SER A 1 120 ? 8.156 -14.982 31.907 1.00 61.31 120 SER A CA 1
ATOM 951 C C . SER A 1 120 ? 9.085 -15.951 32.656 1.00 61.31 120 SER A C 1
ATOM 953 O O . SER A 1 120 ? 8.607 -17.005 33.086 1.00 61.31 120 SER A O 1
ATOM 955 N N . PRO A 1 121 ? 10.368 -15.615 32.885 1.00 63.06 121 PRO A N 1
ATOM 956 C CA . PRO A 1 121 ? 11.268 -16.442 33.691 1.00 63.06 121 PRO A CA 1
ATOM 957 C C . PRO A 1 121 ? 10.645 -16.895 35.025 1.00 63.06 121 PRO A C 1
ATOM 959 O O . PRO A 1 121 ? 10.888 -18.011 35.477 1.00 63.06 121 PRO A O 1
ATOM 962 N N . ALA A 1 122 ? 9.759 -16.077 35.610 1.00 64.44 122 ALA A N 1
ATOM 963 C CA . ALA A 1 122 ? 8.986 -16.424 36.803 1.00 64.44 122 ALA A CA 1
ATOM 964 C C . ALA A 1 122 ? 7.948 -17.546 36.568 1.00 64.44 122 ALA A C 1
ATOM 966 O O . ALA A 1 122 ? 7.786 -18.428 37.408 1.00 64.44 122 ALA A O 1
ATOM 967 N N . ALA A 1 123 ? 7.270 -17.550 35.418 1.00 58.22 123 ALA A N 1
ATOM 968 C CA . ALA A 1 123 ? 6.313 -18.589 35.033 1.00 58.22 123 ALA A CA 1
ATOM 969 C C . ALA A 1 123 ? 7.011 -19.908 34.640 1.00 58.22 123 ALA A C 1
ATOM 971 O O . ALA A 1 123 ? 6.501 -20.984 34.948 1.00 58.22 123 ALA A O 1
ATOM 972 N N . GLN A 1 124 ? 8.207 -19.836 34.045 1.00 59.81 124 GLN A N 1
ATOM 973 C CA . GLN A 1 124 ? 9.053 -21.012 33.791 1.00 59.81 124 GLN A CA 1
ATOM 974 C C . GLN A 1 124 ? 9.610 -21.614 35.084 1.00 59.81 124 GLN A C 1
ATOM 976 O O . GLN A 1 124 ? 9.619 -22.834 35.235 1.00 59.81 124 GLN A O 1
ATOM 981 N N . ALA A 1 125 ? 10.010 -20.783 36.051 1.00 63.75 125 ALA A N 1
ATOM 982 C CA . ALA A 1 125 ? 10.442 -21.255 37.365 1.00 63.75 125 ALA A CA 1
ATOM 983 C C . ALA A 1 125 ? 9.309 -21.979 38.119 1.00 63.75 125 ALA A C 1
ATOM 985 O O . ALA A 1 125 ? 9.543 -23.035 38.704 1.00 63.75 125 ALA A O 1
ATOM 986 N N . ALA A 1 126 ? 8.075 -21.467 38.044 1.00 60.41 126 ALA A N 1
ATOM 987 C CA . ALA A 1 126 ? 6.909 -22.100 38.662 1.00 60.41 126 ALA A CA 1
ATOM 988 C C . ALA A 1 126 ? 6.544 -23.453 38.016 1.00 60.41 126 ALA A C 1
ATOM 990 O O . ALA A 1 126 ? 6.236 -24.410 38.724 1.00 60.41 126 ALA A O 1
ATOM 991 N N . GLN A 1 127 ? 6.628 -23.564 36.685 1.00 57.41 127 GLN A N 1
ATOM 992 C CA . GLN A 1 127 ? 6.384 -24.827 35.973 1.00 57.41 127 GLN A CA 1
ATOM 993 C C . GLN A 1 127 ? 7.485 -25.868 36.218 1.00 57.41 127 GLN A C 1
ATOM 995 O O . GLN A 1 127 ? 7.188 -27.050 36.380 1.00 57.41 127 GLN A O 1
ATOM 1000 N N . ASN A 1 128 ? 8.746 -25.439 36.311 1.00 63.50 128 ASN A N 1
ATOM 1001 C CA . ASN A 1 128 ? 9.857 -26.338 36.617 1.00 63.50 128 ASN A CA 1
ATOM 1002 C C . ASN A 1 128 ? 9.817 -26.825 38.073 1.00 63.50 128 ASN A C 1
ATOM 1004 O O . ASN A 1 128 ? 10.112 -27.988 38.323 1.00 63.50 128 ASN A O 1
ATOM 1008 N N . ALA A 1 129 ? 9.394 -25.989 39.027 1.00 60.62 129 ALA A N 1
ATOM 1009 C CA . ALA A 1 129 ? 9.218 -26.402 40.421 1.00 60.62 129 ALA A CA 1
ATOM 1010 C C . ALA A 1 129 ? 8.072 -27.418 40.603 1.00 60.62 129 ALA A C 1
ATOM 1012 O O . ALA A 1 129 ? 8.192 -28.339 41.408 1.00 60.62 129 ALA A O 1
ATOM 1013 N N . ALA A 1 130 ? 6.987 -27.297 39.828 1.00 57.94 130 ALA A N 1
ATOM 1014 C CA . ALA A 1 130 ? 5.857 -28.229 39.876 1.00 57.94 130 ALA A CA 1
ATOM 1015 C C . ALA A 1 130 ? 6.191 -29.636 39.332 1.00 57.94 130 ALA A C 1
ATOM 1017 O O . ALA A 1 130 ? 5.576 -30.613 39.750 1.00 57.94 130 ALA A O 1
ATOM 1018 N N . ASN A 1 131 ? 7.187 -29.755 38.448 1.00 58.16 131 ASN A N 1
ATOM 1019 C CA . ASN A 1 131 ? 7.589 -31.023 37.825 1.00 58.16 131 ASN A CA 1
ATOM 1020 C C . ASN A 1 131 ? 8.700 -31.785 38.577 1.00 58.16 131 ASN A C 1
ATOM 1022 O O . ASN A 1 131 ? 9.107 -32.853 38.125 1.00 58.16 131 ASN A O 1
ATOM 1026 N N . VAL A 1 132 ? 9.203 -31.264 39.703 1.00 56.66 132 VAL A N 1
ATOM 1027 C CA . VAL A 1 132 ? 10.337 -31.854 40.453 1.00 56.66 132 VAL A CA 1
ATOM 1028 C C . VAL A 1 132 ? 9.897 -32.537 41.759 1.00 56.66 132 VAL A C 1
ATOM 1030 O O . VAL A 1 132 ? 10.736 -33.030 42.508 1.00 56.66 132 VAL A O 1
ATOM 1033 N N . ALA A 1 133 ? 8.594 -32.650 42.045 1.00 51.22 133 ALA A N 1
ATOM 1034 C CA . ALA A 1 133 ? 8.144 -33.440 43.193 1.00 51.22 133 ALA A CA 1
ATOM 1035 C C . ALA A 1 133 ? 8.599 -34.912 43.033 1.00 51.22 133 ALA A C 1
ATOM 1037 O O . ALA A 1 133 ? 8.216 -35.564 42.058 1.00 51.22 133 ALA A O 1
ATOM 1038 N N . PRO A 1 134 ? 9.433 -35.454 43.943 1.00 49.22 134 PRO A N 1
ATOM 1039 C CA . PRO A 1 134 ? 9.951 -36.804 43.800 1.00 49.22 134 PRO A CA 1
ATOM 1040 C C . PRO A 1 134 ? 8.818 -37.813 43.983 1.00 49.22 134 PRO A C 1
ATOM 1042 O O . PRO A 1 134 ? 8.083 -37.782 44.970 1.00 49.22 134 PRO A O 1
ATOM 1045 N N . ASN A 1 135 ? 8.703 -38.733 43.028 1.00 53.97 135 ASN A N 1
ATOM 1046 C CA . ASN A 1 135 ? 7.884 -39.931 43.147 1.00 53.97 135 ASN A CA 1
ATOM 1047 C C . ASN A 1 135 ? 8.502 -40.835 44.230 1.00 53.97 135 ASN A C 1
ATOM 1049 O O . ASN A 1 135 ? 9.338 -41.690 43.938 1.00 53.97 135 ASN A O 1
ATOM 1053 N N . VAL A 1 136 ? 8.162 -40.586 45.497 1.00 55.78 136 VAL A N 1
ATOM 1054 C CA . VAL A 1 136 ? 8.601 -41.410 46.625 1.00 55.78 136 VAL A CA 1
ATOM 1055 C C . VAL A 1 136 ? 7.573 -42.517 46.855 1.00 55.78 136 VAL A C 1
ATOM 1057 O O . VAL A 1 136 ? 6.465 -42.264 47.308 1.00 55.78 136 VAL A O 1
ATOM 1060 N N . MET A 1 137 ? 8.021 -43.744 46.576 1.00 51.31 137 MET A N 1
ATOM 1061 C CA . MET A 1 137 ? 7.588 -45.017 47.165 1.00 51.31 137 MET A CA 1
ATOM 1062 C C . MET A 1 137 ? 6.123 -45.448 46.993 1.00 51.31 137 MET A C 1
ATOM 1064 O O . MET A 1 137 ? 5.229 -45.048 47.730 1.00 51.31 137 MET A O 1
ATOM 1068 N N . ALA A 1 138 ? 5.937 -46.473 46.160 1.00 51.09 138 ALA A N 1
ATOM 1069 C CA . ALA A 1 138 ? 5.015 -47.564 46.468 1.00 51.09 138 ALA A CA 1
ATOM 1070 C C . ALA A 1 138 ? 5.561 -48.871 45.875 1.00 51.09 138 ALA A C 1
ATOM 1072 O O . ALA A 1 138 ? 5.124 -49.339 44.826 1.00 51.09 138 ALA A O 1
ATOM 1073 N N . ASP A 1 139 ? 6.553 -49.436 46.560 1.00 55.44 139 ASP A N 1
ATOM 1074 C CA . ASP A 1 139 ? 6.944 -50.832 46.394 1.00 55.44 139 ASP A CA 1
ATOM 1075 C 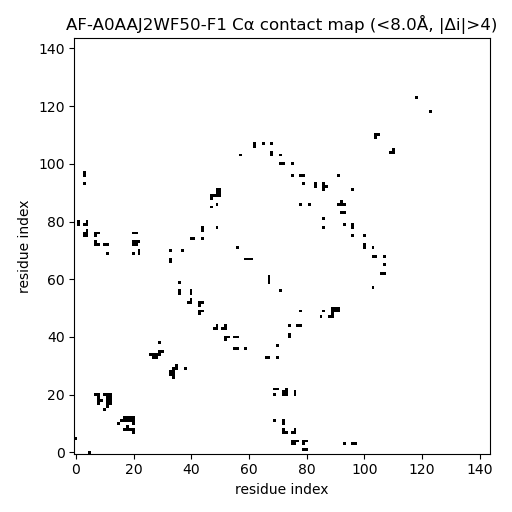C . ASP A 1 139 ? 5.778 -51.702 46.900 1.00 55.44 139 ASP A C 1
ATOM 1077 O O . ASP A 1 139 ? 5.362 -51.587 48.056 1.00 55.44 139 ASP A O 1
ATOM 1081 N N . LYS A 1 140 ? 5.176 -52.516 46.027 1.00 51.25 140 LYS A N 1
ATOM 1082 C CA . LYS A 1 140 ? 4.198 -53.537 46.430 1.00 51.25 140 LYS A CA 1
ATOM 1083 C C . LYS A 1 140 ? 4.803 -54.915 46.171 1.00 51.25 140 LYS A C 1
ATOM 1085 O O . LYS A 1 140 ? 5.240 -55.171 45.049 1.00 51.25 140 LYS A O 1
ATOM 1090 N N . PRO A 1 141 ? 4.788 -55.825 47.160 1.00 55.66 141 PRO A N 1
ATOM 1091 C CA . PRO A 1 141 ? 5.432 -57.120 47.020 1.00 55.66 141 PRO A CA 1
ATOM 1092 C C . PRO A 1 141 ? 4.679 -58.000 46.018 1.00 55.66 141 PRO A C 1
ATOM 1094 O O . PRO A 1 141 ? 3.447 -58.092 46.045 1.00 55.66 141 PRO A O 1
ATOM 1097 N N . LYS A 1 142 ? 5.441 -58.676 45.149 1.00 48.44 142 LYS A N 1
ATOM 1098 C CA . LYS A 1 142 ? 4.950 -59.748 44.274 1.00 48.44 142 LYS A CA 1
ATOM 1099 C C . LYS A 1 142 ? 4.315 -60.848 45.128 1.00 48.44 142 LYS A C 1
ATOM 1101 O O . LYS A 1 142 ? 4.989 -61.444 45.966 1.00 48.44 142 LYS A O 1
ATOM 1106 N N . LYS A 1 143 ? 3.027 -61.117 44.904 1.00 49.56 143 LYS A N 1
ATOM 1107 C CA . LYS A 1 143 ? 2.395 -62.362 45.353 1.00 49.56 143 LYS A CA 1
ATOM 1108 C C . LYS A 1 143 ? 2.831 -63.510 44.436 1.00 49.56 143 LYS A C 1
ATOM 1110 O O . LYS A 1 143 ? 2.997 -63.305 43.236 1.00 49.56 143 LYS A O 1
ATOM 1115 N N . ILE A 1 144 ? 3.056 -64.638 45.104 1.00 55.00 144 ILE A N 1
ATOM 1116 C CA . ILE A 1 144 ? 3.599 -65.933 44.673 1.00 55.00 144 ILE A CA 1
ATOM 1117 C C . ILE A 1 144 ? 2.802 -66.514 43.506 1.00 55.00 144 ILE A C 1
ATOM 1119 O O . ILE A 1 144 ? 1.554 -66.419 43.571 1.00 55.00 144 ILE A O 1
#

Sequence (144 aa):
MNQLYQLTALLAKALFKKDSPIVPDNAFPETSEPGIVLKRLRQLVGEG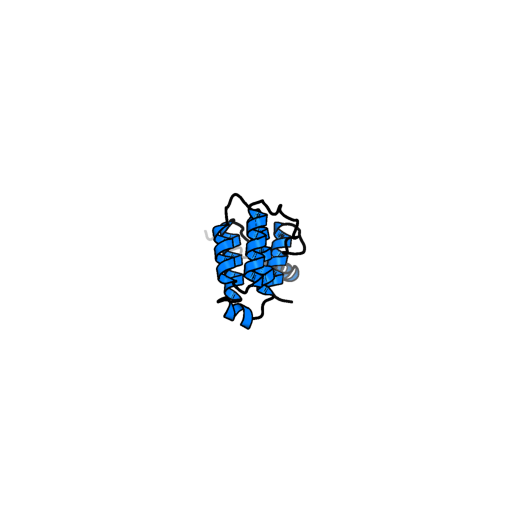KVNTAENLLFDSFDKKKPYFIAIGLDFYARISEFTDEALKEADFSREEIQEGIGDMLKFYGIKIAVRPNAPSPAAQAAQNAANVAPNVMADKPKKI

Foldseek 3Di:
DQPQLVVLLVVCCVPPVDNHLADDLVNDDCPDPLNVLLVVLVVCVVVLQLVVNLVSLVVSDDLVCCVSLSSLSNNLNSCSPDDQVSQVVNVHHPVNSVVSNVVNCVSNVHDPPPPDPDPPPVVVVVVVVVPPDDPDDDDDDDDD

Nearest PDB structures (foldseek):
  6sar-assembly1_A  TM=3.445E-01  e=4.170E+00  Escherichia coli K-12
  3d3m-assembly1_A  TM=3.789E-01  e=7.686E+00  Homo sapiens
  5hb0-assembly5_C-2  TM=2.678E-01  e=5.381E+00  Thermochaetoides thermophila DSM 1495

Mean predicted aligned error: 10.51 Å